Protein AF-A0A3D0SEH0-F1 (afdb_monomer)

Structure (mmCIF, N/CA/C/O backbone):
data_AF-A0A3D0SEH0-F1
#
_entry.id   AF-A0A3D0SEH0-F1
#
loop_
_atom_site.group_PDB
_atom_site.id
_atom_site.type_symbol
_atom_site.label_atom_id
_atom_site.label_alt_id
_atom_site.label_comp_id
_atom_site.label_asym_id
_atom_site.label_entity_id
_atom_site.label_seq_id
_atom_site.pdbx_PDB_ins_code
_atom_site.Cartn_x
_atom_site.Cartn_y
_atom_site.Cartn_z
_atom_site.occupancy
_atom_site.B_iso_or_equiv
_atom_site.auth_seq_id
_atom_site.auth_comp_id
_atom_site.auth_asym_id
_atom_site.auth_atom_id
_atom_site.pdbx_PDB_model_num
ATOM 1 N N . MET A 1 1 ? -18.681 -5.556 24.907 1.00 68.38 1 MET A N 1
ATOM 2 C CA . MET A 1 1 ? -17.584 -6.102 24.071 1.00 68.38 1 MET A CA 1
ATOM 3 C C . MET A 1 1 ? -16.537 -5.016 23.887 1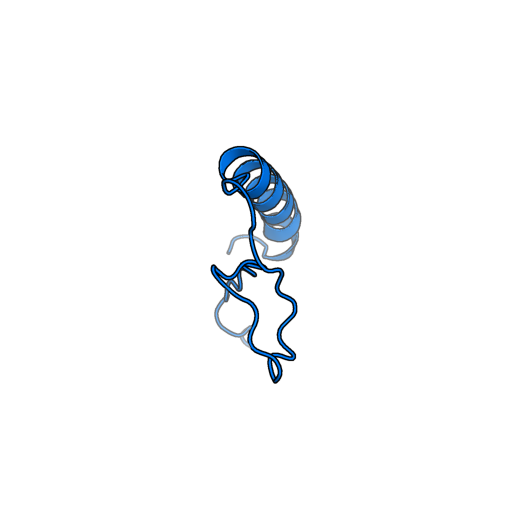.00 68.38 1 MET A C 1
ATOM 5 O O . MET A 1 1 ? -16.924 -3.876 23.672 1.00 68.38 1 MET A O 1
ATOM 9 N N . ARG A 1 2 ? -15.245 -5.340 24.011 1.00 84.62 2 ARG A N 1
ATOM 10 C CA . ARG A 1 2 ? -14.137 -4.418 23.713 1.00 84.62 2 ARG A CA 1
ATOM 11 C C . ARG A 1 2 ? -13.744 -4.613 22.250 1.00 84.62 2 ARG A C 1
ATOM 13 O O . ARG A 1 2 ? -13.630 -5.757 21.819 1.00 84.62 2 ARG A O 1
ATOM 20 N N . LEU A 1 3 ? -13.567 -3.526 21.500 1.00 84.12 3 LEU A N 1
ATOM 21 C CA . LEU A 1 3 ? -13.041 -3.615 20.136 1.00 84.12 3 LEU A CA 1
ATOM 22 C C . LEU A 1 3 ? -11.612 -4.185 20.167 1.00 84.12 3 LEU A C 1
ATOM 24 O O . LEU A 1 3 ? -10.890 -3.936 21.140 1.00 84.12 3 LEU A O 1
ATOM 28 N N . PRO A 1 4 ? -11.191 -4.938 19.136 1.00 89.94 4 PRO A N 1
ATOM 29 C CA . PRO A 1 4 ? -9.801 -5.361 19.028 1.00 89.94 4 PRO A CA 1
ATOM 30 C C . PRO A 1 4 ? -8.866 -4.136 18.972 1.00 89.94 4 PRO A C 1
ATOM 32 O O . PRO A 1 4 ? -9.318 -3.032 18.639 1.00 89.94 4 PRO A O 1
ATOM 35 N N . PRO A 1 5 ? -7.572 -4.306 19.302 1.00 91.75 5 PRO A N 1
ATOM 36 C CA . PRO A 1 5 ? -6.573 -3.264 19.095 1.00 91.75 5 PRO A CA 1
ATOM 37 C C . PRO A 1 5 ? -6.608 -2.742 17.656 1.00 91.75 5 PRO A C 1
ATOM 39 O O . PRO A 1 5 ? -6.840 -3.511 16.721 1.00 91.75 5 PRO A O 1
ATOM 42 N N . LEU A 1 6 ? -6.382 -1.439 17.485 1.00 92.44 6 LEU A N 1
ATOM 43 C CA . LEU A 1 6 ? -6.270 -0.847 16.157 1.00 92.44 6 LEU A CA 1
ATOM 44 C C . LEU A 1 6 ? -5.023 -1.409 15.460 1.00 92.44 6 LEU A C 1
ATOM 46 O O . LEU A 1 6 ? -3.954 -1.488 16.063 1.00 92.44 6 LEU A O 1
ATOM 50 N N . GLY A 1 7 ? -5.176 -1.809 14.201 1.00 93.06 7 GLY A N 1
ATOM 51 C CA . GLY A 1 7 ? -4.089 -2.280 13.351 1.00 93.06 7 GLY A CA 1
ATOM 52 C C . GLY A 1 7 ? -4.047 -1.475 12.060 1.00 93.06 7 GLY A C 1
ATOM 53 O O . GLY A 1 7 ? -5.092 -1.070 11.553 1.00 93.06 7 GLY A O 1
ATOM 54 N N . LEU A 1 8 ? -2.843 -1.261 11.534 1.00 93.88 8 LEU A N 1
ATOM 55 C CA . LEU A 1 8 ? -2.609 -0.576 10.269 1.00 93.88 8 LEU A CA 1
ATOM 56 C C . LEU A 1 8 ? -1.944 -1.543 9.290 1.00 93.88 8 LEU A C 1
ATOM 58 O O . LEU A 1 8 ? -0.927 -2.158 9.609 1.00 93.88 8 LEU A O 1
ATOM 62 N N . TYR A 1 9 ? -2.516 -1.656 8.096 1.00 95.75 9 TYR A N 1
ATOM 63 C CA . TYR A 1 9 ? -1.930 -2.377 6.975 1.00 95.75 9 TYR A CA 1
ATOM 64 C C . TYR A 1 9 ? -1.634 -1.381 5.857 1.00 95.75 9 TYR A C 1
ATOM 66 O O . TYR A 1 9 ? -2.518 -0.634 5.448 1.00 95.75 9 TYR A O 1
ATOM 74 N N . ILE A 1 10 ? -0.399 -1.384 5.361 1.00 96.25 10 ILE A N 1
ATOM 75 C CA . ILE A 1 10 ? 0.028 -0.557 4.231 1.00 96.25 10 ILE A CA 1
ATOM 76 C C . ILE A 1 10 ? 0.459 -1.495 3.111 1.00 96.25 10 ILE A C 1
ATOM 78 O O . ILE A 1 10 ? 1.284 -2.388 3.312 1.00 96.25 10 ILE A O 1
ATOM 82 N N . HIS A 1 11 ? -0.100 -1.286 1.924 1.00 95.25 11 HIS A N 1
ATOM 83 C CA . HIS A 1 11 ? 0.205 -2.094 0.757 1.00 95.25 11 HIS A CA 1
ATOM 84 C C . HIS A 1 11 ? 1.284 -1.435 -0.107 1.00 95.25 11 HIS A C 1
ATOM 86 O O . HIS A 1 11 ? 1.052 -0.351 -0.636 1.00 95.25 11 HIS A O 1
ATOM 92 N N . ILE A 1 12 ? 2.427 -2.104 -0.287 1.00 93.56 12 ILE A N 1
ATOM 93 C CA . ILE A 1 12 ? 3.526 -1.664 -1.161 1.00 93.56 12 ILE A CA 1
ATOM 94 C C . ILE A 1 12 ? 3.500 -2.501 -2.452 1.00 93.56 12 ILE A C 1
ATOM 96 O O . ILE A 1 12 ? 3.986 -3.635 -2.450 1.00 93.56 12 ILE A O 1
ATOM 100 N N . PRO A 1 13 ? 2.950 -1.988 -3.567 1.00 93.12 13 PRO A N 1
ATOM 101 C CA . PRO A 1 13 ? 2.672 -2.787 -4.759 1.00 93.12 13 PRO A CA 1
ATOM 102 C C . PRO A 1 13 ? 3.878 -2.908 -5.703 1.00 93.12 13 PRO A C 1
ATOM 104 O O . PRO A 1 13 ? 3.698 -3.046 -6.912 1.00 93.12 13 PRO A O 1
ATOM 107 N N . TRP A 1 14 ? 5.117 -2.851 -5.208 1.00 94.00 14 TRP A N 1
ATOM 108 C CA . TRP A 1 14 ? 6.306 -2.840 -6.067 1.00 94.00 14 TRP A CA 1
ATOM 109 C C . TRP A 1 14 ? 7.334 -3.892 -5.691 1.00 94.00 14 TRP A C 1
ATOM 111 O O . TRP A 1 14 ? 7.585 -4.175 -4.523 1.00 94.00 14 TRP A O 1
ATOM 121 N N . CYS A 1 15 ? 7.961 -4.456 -6.718 1.00 92.56 15 CYS A N 1
ATOM 122 C CA . CYS A 1 15 ? 9.093 -5.360 -6.595 1.00 92.56 15 CYS A CA 1
ATOM 123 C C . CYS A 1 15 ? 10.167 -4.959 -7.611 1.00 92.56 15 CYS A C 1
ATOM 125 O O . CYS A 1 15 ? 9.845 -4.527 -8.719 1.00 92.56 15 CYS A O 1
ATOM 127 N N . VAL A 1 16 ? 11.443 -5.171 -7.274 1.00 90.56 16 VAL A N 1
ATOM 128 C CA . VAL A 1 16 ? 12.559 -5.010 -8.230 1.00 90.56 16 VAL A CA 1
ATOM 129 C C . VAL A 1 16 ? 12.346 -5.905 -9.458 1.00 90.56 16 VAL A C 1
ATOM 131 O O . VAL A 1 16 ? 12.588 -5.502 -10.590 1.00 90.56 16 VAL A O 1
ATOM 134 N N . GLN A 1 17 ? 11.819 -7.109 -9.234 1.00 92.06 17 GLN A N 1
ATOM 135 C CA . GLN A 1 17 ? 11.400 -8.039 -10.272 1.00 92.06 17 GLN A CA 1
ATOM 136 C C . GLN A 1 17 ? 10.157 -8.795 -9.799 1.00 92.06 17 GLN A C 1
ATOM 138 O O . GLN A 1 17 ? 10.093 -9.221 -8.647 1.00 92.06 17 GLN A O 1
ATOM 143 N N . LYS A 1 18 ? 9.181 -9.001 -10.690 1.00 92.12 18 LYS A N 1
ATOM 144 C CA . LYS A 1 18 ? 8.027 -9.862 -10.408 1.00 92.12 18 LYS A CA 1
ATOM 145 C C . LYS A 1 18 ? 8.365 -11.311 -10.770 1.00 92.12 18 LYS A C 1
ATOM 147 O O . LYS A 1 18 ? 8.720 -11.589 -11.913 1.00 92.12 18 LYS A O 1
ATOM 152 N N . CYS A 1 19 ? 8.277 -12.224 -9.801 1.00 94.69 19 CYS A N 1
ATOM 153 C CA . CYS A 1 19 ? 8.511 -13.653 -10.032 1.00 94.69 19 CYS A CA 1
ATOM 154 C C . CYS A 1 19 ? 7.387 -14.272 -10.887 1.00 94.69 19 CYS A C 1
ATOM 156 O O . CYS A 1 19 ? 6.239 -13.840 -10.767 1.00 94.69 19 CYS A O 1
ATOM 158 N N . PRO A 1 20 ? 7.669 -15.318 -11.688 1.00 94.62 20 PRO A N 1
ATOM 159 C CA . PRO A 1 20 ? 6.675 -15.939 -12.573 1.00 94.62 20 PRO A CA 1
ATOM 160 C C . PRO A 1 20 ? 5.518 -16.621 -11.826 1.00 94.62 20 PRO A C 1
ATOM 162 O O . PRO A 1 20 ? 4.459 -16.827 -12.404 1.00 94.62 20 PRO A O 1
ATOM 165 N N . TYR A 1 21 ? 5.711 -16.949 -10.547 1.00 95.06 21 TYR A N 1
ATOM 166 C CA . TYR A 1 21 ? 4.694 -17.536 -9.670 1.00 95.06 21 TYR A CA 1
ATOM 167 C C . TYR A 1 21 ? 4.021 -16.508 -8.745 1.00 95.06 21 TYR A C 1
ATOM 169 O O . TYR A 1 21 ? 3.224 -16.887 -7.895 1.00 95.06 21 TYR A O 1
ATOM 177 N N . CYS A 1 22 ? 4.390 -15.226 -8.833 1.00 95.56 22 CYS A N 1
ATOM 178 C CA . CYS A 1 22 ? 3.929 -14.210 -7.891 1.00 95.56 22 CYS A CA 1
ATOM 179 C C . CYS A 1 22 ? 2.462 -13.835 -8.154 1.00 95.56 22 CYS A C 1
ATOM 181 O O . CYS A 1 22 ? 2.156 -13.240 -9.192 1.00 95.56 22 CYS A O 1
ATOM 183 N N . ASP A 1 23 ? 1.586 -14.137 -7.194 1.00 95.31 23 ASP A N 1
ATOM 184 C CA . ASP A 1 23 ? 0.157 -13.795 -7.190 1.00 95.31 23 ASP A CA 1
ATOM 185 C C . ASP A 1 23 ? -0.168 -12.551 -6.345 1.00 95.31 23 ASP A C 1
ATOM 187 O O . ASP A 1 23 ? -1.295 -12.055 -6.377 1.00 95.31 23 ASP A O 1
ATOM 191 N N . PHE A 1 24 ? 0.822 -11.992 -5.642 1.00 95.19 24 PHE A N 1
ATOM 192 C CA . PHE A 1 24 ? 0.658 -10.723 -4.950 1.00 95.19 24 PHE A CA 1
ATOM 193 C C . PHE A 1 24 ? 0.286 -9.611 -5.935 1.00 95.19 24 PHE A C 1
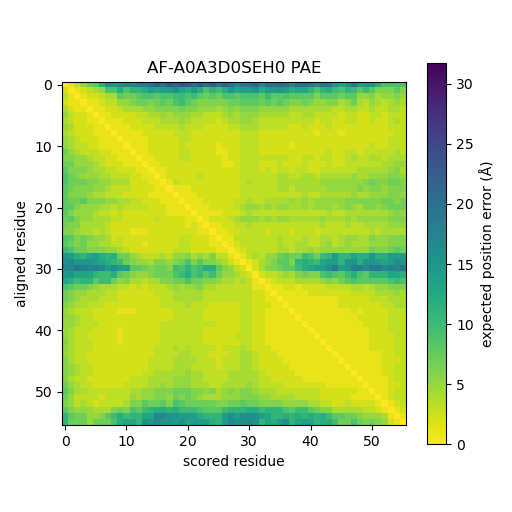ATOM 195 O O . PHE A 1 24 ? 0.774 -9.544 -7.076 1.00 95.19 24 PHE A O 1
ATOM 202 N N . ASN A 1 25 ? -0.557 -8.694 -5.458 1.00 94.62 25 ASN A N 1
ATOM 203 C CA . ASN A 1 25 ? -0.859 -7.455 -6.158 1.00 94.62 25 ASN A CA 1
ATOM 204 C C . ASN A 1 25 ? 0.383 -6.551 -6.144 1.00 94.62 25 ASN A C 1
ATOM 206 O O . ASN A 1 25 ? 0.565 -5.713 -5.274 1.00 94.62 25 ASN A O 1
ATOM 210 N N . SER A 1 26 ? 1.313 -6.810 -7.054 1.00 93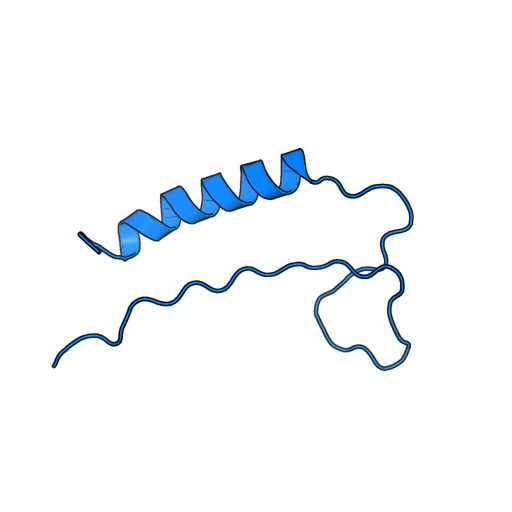.62 26 SER A N 1
ATOM 211 C CA . SER A 1 26 ? 2.545 -6.048 -7.190 1.00 93.62 26 SER A CA 1
ATOM 212 C C . SER A 1 26 ? 2.958 -5.908 -8.648 1.00 93.62 26 SER A C 1
ATOM 214 O O . SER A 1 26 ? 2.547 -6.680 -9.525 1.00 93.62 26 SER A O 1
ATOM 216 N N . HIS A 1 27 ? 3.809 -4.928 -8.910 1.00 91.44 27 HIS A N 1
ATOM 217 C CA . HIS A 1 27 ? 4.294 -4.566 -10.227 1.00 91.44 27 HIS A CA 1
ATOM 218 C C . HIS A 1 27 ? 5.821 -4.517 -10.219 1.00 91.44 27 HIS A C 1
ATOM 220 O O . HIS A 1 27 ? 6.444 -4.023 -9.277 1.00 91.44 27 HIS A O 1
ATOM 226 N N . ALA A 1 28 ? 6.433 -5.040 -11.283 1.00 91.81 28 ALA A N 1
ATOM 227 C CA . ALA A 1 28 ? 7.866 -4.884 -11.486 1.00 91.81 28 ALA A CA 1
ATOM 228 C C . ALA A 1 28 ? 8.166 -3.416 -11.807 1.00 91.81 28 ALA A C 1
ATOM 230 O O . ALA A 1 28 ? 7.607 -2.864 -12.760 1.00 91.81 28 ALA A O 1
ATOM 231 N N . LEU A 1 29 ? 9.043 -2.794 -11.025 1.00 87.56 29 LEU A N 1
ATOM 232 C CA . LEU A 1 29 ? 9.406 -1.400 -11.221 1.00 87.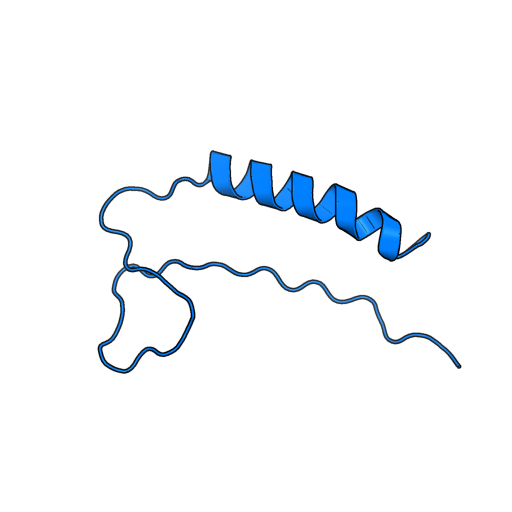56 29 LEU A CA 1
ATOM 233 C C . LEU A 1 29 ? 10.578 -1.297 -12.206 1.00 87.56 29 LEU A C 1
ATOM 235 O O . LEU A 1 29 ? 11.680 -1.752 -11.914 1.00 87.56 29 LEU A O 1
ATOM 239 N N . LYS A 1 30 ? 10.341 -0.727 -13.393 1.00 74.88 30 LYS A N 1
ATOM 240 C CA . LYS A 1 30 ? 11.368 -0.604 -14.450 1.00 74.88 30 LYS A CA 1
ATOM 241 C C . LYS A 1 30 ? 12.168 0.702 -14.390 1.00 74.88 30 LYS A C 1
ATOM 243 O O . LYS A 1 30 ? 13.264 0.773 -14.932 1.00 74.88 30 LYS A O 1
ATOM 248 N N . SER A 1 31 ? 11.624 1.723 -13.742 1.00 76.56 31 SER A N 1
ATOM 249 C CA . SER A 1 31 ? 12.235 3.039 -13.529 1.00 76.56 31 SER A CA 1
ATOM 250 C C . SER A 1 31 ? 11.754 3.579 -12.186 1.00 76.56 31 SER A C 1
ATOM 252 O O . SER A 1 31 ? 10.695 3.149 -11.744 1.00 76.56 31 SER A O 1
ATOM 254 N N . GLY A 1 32 ? 12.535 4.473 -11.567 1.00 81.00 32 GLY A N 1
ATOM 255 C CA . GLY A 1 32 ? 12.427 4.950 -10.177 1.00 81.00 32 GLY A CA 1
ATOM 256 C C . GLY A 1 32 ? 11.033 5.009 -9.534 1.00 81.00 32 GLY A C 1
ATOM 257 O O . GLY A 1 32 ? 10.020 5.247 -10.187 1.00 81.00 32 GLY A O 1
ATOM 258 N N . LEU A 1 33 ? 10.999 4.789 -8.219 1.00 86.50 33 LEU A N 1
ATOM 259 C CA . LEU A 1 33 ? 9.762 4.709 -7.445 1.00 86.50 33 LEU A CA 1
ATOM 260 C C . LEU A 1 33 ? 9.139 6.108 -7.299 1.00 86.50 33 LEU A C 1
ATOM 262 O O . LEU A 1 33 ? 9.857 7.034 -6.915 1.00 86.50 33 LEU A O 1
AT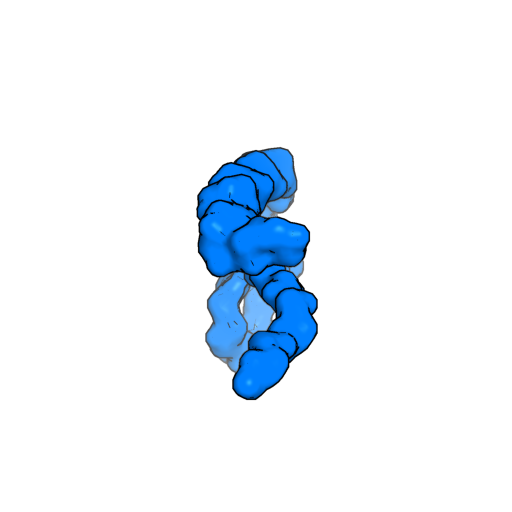OM 266 N N . PRO A 1 34 ? 7.834 6.290 -7.583 1.00 90.75 34 PRO A N 1
ATOM 267 C CA . PRO A 1 34 ? 7.142 7.559 -7.363 1.00 90.75 34 PRO A CA 1
ATOM 268 C C . PRO A 1 34 ? 6.855 7.750 -5.864 1.00 90.75 34 PRO A C 1
ATOM 270 O O . PRO A 1 34 ? 5.711 7.779 -5.422 1.00 90.75 34 PRO A O 1
ATOM 273 N N . GLU A 1 35 ? 7.914 7.819 -5.059 1.00 92.56 35 GLU A N 1
ATOM 274 C CA . GLU A 1 35 ? 7.850 7.727 -3.597 1.00 92.56 35 GLU A CA 1
ATOM 275 C C . GLU A 1 35 ? 7.044 8.869 -3.000 1.00 92.56 35 GLU A C 1
ATOM 277 O O . GLU A 1 35 ? 6.125 8.642 -2.217 1.00 92.56 35 GLU A O 1
ATOM 282 N N . GLN A 1 36 ? 7.338 10.092 -3.440 1.00 95.88 36 GLN A N 1
ATOM 283 C CA . GLN A 1 36 ? 6.672 11.282 -2.936 1.00 95.88 36 GLN A CA 1
ATOM 284 C C . GLN A 1 36 ? 5.169 11.258 -3.233 1.00 95.88 36 GLN A C 1
ATOM 286 O O . GLN A 1 36 ? 4.366 11.511 -2.340 1.00 95.88 36 GLN A O 1
ATOM 291 N N . GLU A 1 37 ? 4.790 10.923 -4.468 1.00 95.56 37 GLU A N 1
ATOM 292 C CA . GLU A 1 37 ? 3.388 10.849 -4.890 1.00 95.56 37 GLU A CA 1
ATOM 293 C C . GLU A 1 37 ? 2.644 9.739 -4.137 1.00 95.56 37 GLU A C 1
ATOM 295 O O . GLU A 1 37 ? 1.546 9.963 -3.624 1.00 95.56 37 GLU A O 1
ATOM 300 N N . TYR A 1 38 ? 3.272 8.569 -3.982 1.00 95.56 38 TYR A N 1
ATOM 301 C CA . TYR A 1 38 ? 2.706 7.465 -3.212 1.00 95.56 38 TYR A CA 1
ATOM 302 C C . TYR A 1 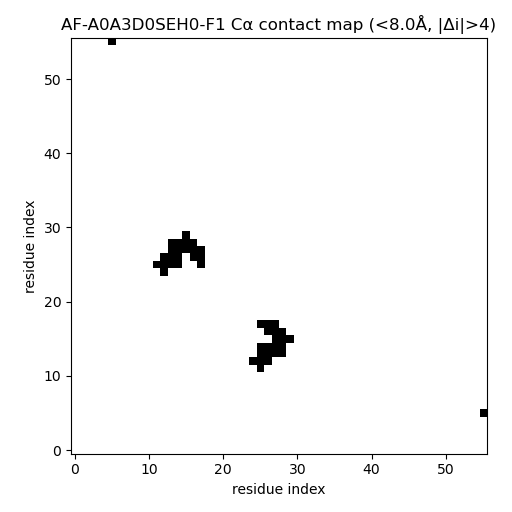38 ? 2.457 7.845 -1.750 1.00 95.56 38 TYR A C 1
ATOM 304 O O . TYR A 1 38 ? 1.362 7.617 -1.239 1.00 95.56 38 TYR A O 1
ATOM 312 N N . ILE A 1 39 ? 3.440 8.460 -1.085 1.00 96.94 39 ILE A N 1
ATOM 313 C CA . ILE A 1 39 ? 3.306 8.903 0.309 1.00 96.94 39 ILE A CA 1
ATOM 314 C C . ILE A 1 39 ? 2.211 9.965 0.428 1.00 96.94 39 ILE A C 1
ATOM 316 O O . ILE A 1 39 ? 1.397 9.896 1.347 1.00 96.94 39 ILE A O 1
ATOM 320 N N . THR A 1 40 ? 2.145 10.923 -0.502 1.00 98.31 40 THR A N 1
ATOM 321 C CA . THR A 1 40 ? 1.093 11.948 -0.507 1.00 98.31 40 THR A CA 1
ATOM 322 C C . THR A 1 40 ? -0.301 11.327 -0.589 1.00 98.31 40 THR A C 1
ATOM 324 O O . THR A 1 40 ? -1.174 11.700 0.195 1.00 98.31 40 THR A O 1
ATOM 327 N N . HIS A 1 41 ? -0.515 10.352 -1.473 1.00 97.50 41 HIS A N 1
ATOM 328 C CA . HIS A 1 41 ? -1.801 9.660 -1.561 1.00 97.50 41 HIS A CA 1
ATOM 329 C C . HIS A 1 41 ? -2.094 8.790 -0.334 1.00 97.50 41 HIS A C 1
ATOM 331 O O . HIS A 1 41 ? -3.212 8.831 0.177 1.00 97.50 41 HIS A O 1
ATOM 337 N N . LEU A 1 42 ? -1.093 8.077 0.191 1.00 97.38 42 LEU A N 1
ATOM 338 C CA . LEU A 1 42 ? -1.239 7.249 1.390 1.00 97.38 42 LEU A CA 1
ATOM 339 C C . LEU A 1 42 ? -1.666 8.080 2.608 1.00 97.38 42 LEU A C 1
ATOM 341 O O . LEU A 1 42 ? -2.550 7.670 3.356 1.00 97.38 42 LEU A O 1
ATOM 345 N N . LEU A 1 43 ? -1.063 9.256 2.798 1.00 97.81 43 LEU A N 1
ATOM 346 C CA . LEU A 1 43 ? -1.432 10.175 3.875 1.00 97.81 43 LEU A CA 1
ATOM 347 C C . LEU A 1 43 ? -2.853 10.714 3.690 1.00 97.81 43 LEU A C 1
ATOM 349 O O . LEU A 1 43 ? -3.621 10.725 4.647 1.00 97.81 43 LEU A O 1
ATOM 353 N N . ALA A 1 44 ? -3.231 11.092 2.465 1.00 98.06 44 ALA A N 1
ATOM 354 C CA . ALA A 1 44 ? -4.585 11.558 2.177 1.00 98.06 44 ALA A CA 1
ATOM 355 C C . ALA A 1 44 ? -5.644 10.473 2.446 1.00 98.06 44 ALA A C 1
ATOM 357 O O . ALA A 1 44 ? -6.728 10.779 2.946 1.00 98.06 44 ALA A O 1
ATOM 358 N N . ASP A 1 45 ? -5.347 9.208 2.138 1.00 97.19 45 ASP A N 1
ATOM 359 C CA . ASP A 1 45 ? -6.203 8.066 2.477 1.00 97.19 45 ASP A CA 1
ATOM 360 C C . ASP A 1 45 ? -6.286 7.859 3.992 1.00 97.19 45 ASP A C 1
ATOM 362 O O . ASP A 1 45 ? -7.386 7.792 4.545 1.00 97.19 45 ASP A O 1
ATOM 366 N N . LEU A 1 46 ? -5.140 7.862 4.676 1.00 96.00 46 LEU A N 1
ATOM 367 C CA . LEU A 1 46 ? -5.067 7.690 6.124 1.00 96.00 46 LEU A CA 1
ATOM 368 C C . LEU A 1 46 ? -5.827 8.789 6.882 1.00 96.00 46 LEU A C 1
ATOM 370 O O . LEU A 1 46 ? -6.546 8.489 7.830 1.00 96.00 46 LEU A O 1
ATOM 374 N N . GLU A 1 47 ? -5.730 10.049 6.454 1.00 95.75 47 GLU A N 1
ATOM 375 C CA . GLU A 1 47 ? -6.485 11.167 7.037 1.00 95.75 47 GLU A CA 1
ATOM 376 C C . GLU A 1 47 ? -8.001 10.992 6.892 1.00 95.75 47 GLU A C 1
ATOM 378 O O . GLU A 1 47 ? -8.775 11.430 7.754 1.00 95.75 47 GLU A O 1
ATOM 383 N N . ARG A 1 48 ? -8.460 10.362 5.802 1.00 95.81 48 ARG A N 1
ATOM 384 C CA . ARG A 1 48 ? -9.878 10.022 5.669 1.00 95.81 48 ARG A CA 1
ATOM 385 C C . ARG A 1 48 ? -10.274 8.890 6.597 1.00 95.81 48 ARG A C 1
ATOM 387 O O . ARG A 1 48 ? -11.302 9.007 7.266 1.00 95.81 48 ARG A O 1
ATOM 394 N N 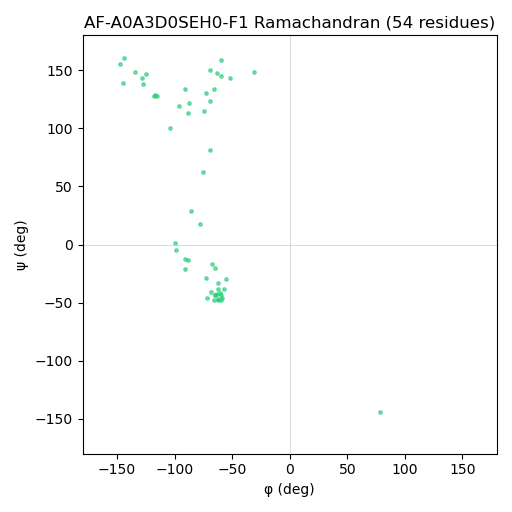. ASP A 1 49 ? -9.469 7.840 6.638 1.00 95.00 49 ASP A N 1
ATOM 395 C CA . ASP A 1 49 ? -9.777 6.613 7.366 1.00 95.00 49 ASP A CA 1
ATOM 396 C C . ASP A 1 49 ? -9.656 6.794 8.883 1.00 95.00 49 ASP A C 1
ATOM 398 O O . ASP A 1 49 ? -10.428 6.199 9.632 1.00 95.00 49 ASP A O 1
ATOM 402 N N . ALA A 1 50 ? -8.789 7.696 9.353 1.00 93.06 50 ALA A N 1
ATOM 403 C CA . ALA A 1 50 ? -8.686 8.083 10.761 1.00 93.06 50 ALA A CA 1
ATOM 404 C C . ALA A 1 50 ? -10.028 8.575 11.336 1.00 93.06 50 ALA A C 1
ATOM 406 O O . ALA A 1 50 ? -10.339 8.355 12.503 1.00 93.06 50 ALA A O 1
ATOM 407 N N . ARG A 1 51 ? -10.907 9.164 10.511 1.00 92.88 51 ARG A N 1
ATOM 408 C CA . ARG A 1 51 ? -12.256 9.562 10.959 1.00 92.88 51 ARG A CA 1
ATOM 409 C C . ARG A 1 51 ? -13.159 8.371 11.293 1.00 92.88 51 ARG A C 1
ATOM 411 O O . ARG A 1 51 ? -14.168 8.548 11.970 1.00 92.88 51 ARG A O 1
ATOM 418 N N . LEU A 1 52 ? -12.809 7.167 10.839 1.00 91.81 52 LEU A N 1
ATOM 419 C CA . LEU A 1 52 ? -13.535 5.924 11.107 1.00 91.81 52 LEU A CA 1
ATOM 420 C C . LEU A 1 52 ? -13.068 5.242 12.405 1.00 91.81 52 LEU A C 1
ATOM 422 O O . LEU A 1 52 ? -13.749 4.337 12.894 1.00 91.81 52 LEU A O 1
ATOM 426 N N . THR A 1 53 ? -11.930 5.648 12.983 1.00 90.38 53 THR A N 1
ATOM 427 C CA . THR A 1 53 ? -11.361 5.005 14.182 1.00 90.38 53 THR A CA 1
ATOM 428 C C . THR A 1 53 ? -11.830 5.640 15.494 1.00 90.38 53 THR A C 1
ATOM 430 O O . THR A 1 53 ? -11.735 4.988 16.541 1.00 90.38 53 THR A O 1
ATOM 433 N N . GLY A 1 54 ? -12.458 6.819 15.455 1.00 85.00 54 GLY A N 1
ATOM 434 C CA . GLY A 1 54 ? -12.904 7.558 16.643 1.00 85.00 54 GLY A CA 1
ATOM 435 C C . GLY A 1 54 ? -11.738 8.287 17.316 1.00 85.00 54 GLY A C 1
ATOM 436 O O . GLY A 1 54 ? -10.838 8.756 16.638 1.00 85.00 54 GLY A O 1
ATOM 437 N N . GLU A 1 55 ? -11.720 8.367 18.648 1.00 79.50 55 GLU A N 1
ATOM 438 C CA . GLU A 1 55 ? -10.624 8.999 19.418 1.00 79.50 55 GLU A CA 1
ATOM 4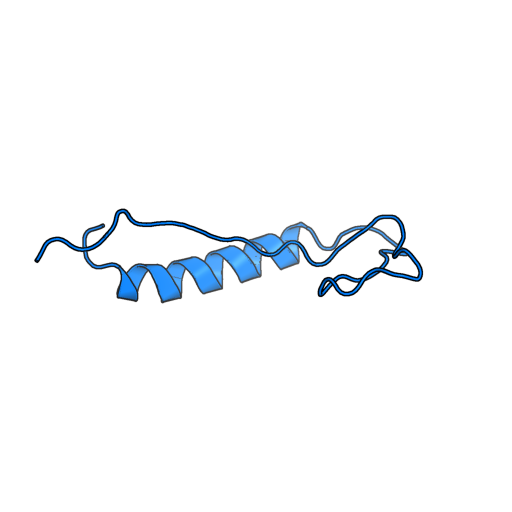39 C C . GLU A 1 55 ? -9.366 8.109 19.557 1.00 79.50 55 GLU A C 1
ATOM 441 O O . GLU A 1 55 ? -8.562 8.303 20.468 1.00 79.50 55 GLU A O 1
ATOM 446 N N . ARG A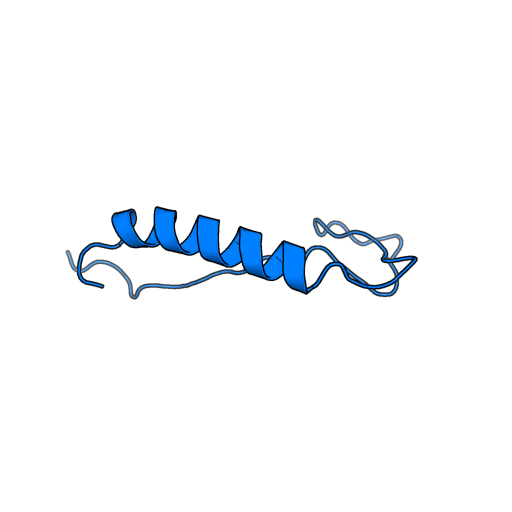 1 56 ? -9.231 7.080 18.712 1.00 74.56 56 ARG A N 1
ATOM 447 C CA . ARG A 1 56 ? -8.172 6.061 18.777 1.00 74.56 56 ARG A CA 1
ATOM 448 C C . ARG A 1 56 ? -7.163 6.233 17.661 1.00 74.56 56 ARG A C 1
ATOM 450 O O . ARG A 1 56 ? -7.625 6.424 16.512 1.00 74.56 56 ARG A O 1
#

pLDDT: mean 91.52, std 6.44, range [68.38, 98.31]

Sequence (56 aa):
MRLPPLGLYIHIPWCVQKCPYCDFNSHALKSGLPEQEYITHLLADLERDARLTGER

Secondary structure (DSSP, 8-state):
-PPPPP-------EESS--TT--SS-EE-SS---HHHHHHHHHHHHHHHGGGT---

Mean predicted aligned error: 4.28 Å

Solvent-accessible surface area (backbone atoms only — not comparable to full-atom values): 3868 Å² total; per-residue (Å²): 137,82,79,77,83,90,81,88,86,82,86,78,48,65,33,86,64,69,57,97,83,62,82,67,82,56,40,56,53,90,64,84,79,65,56,68,64,51,50,54,51,53,51,57,50,47,66,57,52,47,70,76,54,60,102,100

Foldseek 3Di:
DDDPDDDDDDDDQEDCDDDPPDPDNHDNDPDDDPVPVVVVVVVVVVVVCVVVVPPD

Radius of gyration: 15.67 Å; Cα contacts (8 Å, |Δi|>4): 22; chains: 1; bounding box: 30×30×38 Å